Protein AF-A0A392UPL5-F1 (afdb_monomer_lite)

pLDDT: mean 86.7, std 13.02, range [51.5, 98.75]

Secondary structure (DSSP, 8-state):
-HHHHHHHHHHHHHHHHHHHHHHHHHHHHHHHHHHHHHHHHHS-HHHHS-HHHHHH-TT-TTTTS-HHHHHHHH-

Structure (mmCIF, N/CA/C/O backbone):
data_AF-A0A392UPL5-F1
#
_entry.id   AF-A0A392UPL5-F1
#
loop_
_atom_site.group_PDB
_atom_site.id
_atom_site.type_symbol
_atom_site.label_atom_id
_atom_site.label_alt_id
_atom_site.label_comp_id
_atom_site.label_asym_id
_atom_site.label_entity_id
_atom_site.label_seq_id
_atom_site.pdbx_PDB_ins_code
_atom_site.Cartn_x
_atom_site.Cartn_y
_atom_site.Cartn_z
_atom_site.occupancy
_atom_site.B_iso_or_equiv
_atom_site.auth_seq_id
_atom_site.auth_comp_id
_atom_site.auth_asym_id
_atom_site.auth_atom_id
_atom_site.pdbx_PDB_model_num
ATOM 1 N N . ASP A 1 1 ? -29.008 -7.143 30.734 1.00 90.25 1 ASP A N 1
ATOM 2 C CA . ASP A 1 1 ? -28.009 -6.778 31.742 1.00 90.25 1 ASP A CA 1
ATOM 3 C C . ASP A 1 1 ? -27.201 -5.620 31.186 1.00 90.25 1 ASP A C 1
ATOM 5 O O . ASP A 1 1 ? -26.610 -5.780 30.122 1.00 90.25 1 ASP A O 1
ATOM 9 N N . LEU A 1 2 ? -27.320 -4.443 31.800 1.00 95.38 2 LEU A N 1
ATOM 10 C CA . LEU A 1 2 ? -26.750 -3.195 31.281 1.00 95.38 2 LEU A CA 1
ATOM 11 C C . LEU A 1 2 ? -25.216 -3.215 31.363 1.00 95.38 2 LEU A C 1
ATOM 13 O O . LEU A 1 2 ? -24.539 -2.822 30.415 1.00 95.38 2 LEU A O 1
ATOM 17 N N . GLU A 1 3 ? -24.678 -3.788 32.437 1.00 96.12 3 GLU A N 1
ATOM 18 C CA . GLU A 1 3 ? -23.240 -3.875 32.694 1.00 96.12 3 GLU A CA 1
ATOM 19 C C . GLU A 1 3 ? -22.523 -4.698 31.610 1.00 96.12 3 GLU A C 1
ATOM 21 O O . GLU A 1 3 ? -21.521 -4.274 31.036 1.00 96.12 3 GLU A O 1
ATOM 26 N N . VAL A 1 4 ? -23.103 -5.839 31.224 1.00 97.38 4 VAL A N 1
ATOM 27 C CA . VAL A 1 4 ? -22.567 -6.694 30.149 1.00 97.38 4 VAL A CA 1
ATOM 28 C C . VAL A 1 4 ? -22.558 -5.972 28.800 1.00 97.38 4 VAL A C 1
ATOM 30 O O . VAL A 1 4 ? -21.652 -6.175 27.989 1.00 97.38 4 VAL A O 1
ATOM 33 N N . THR A 1 5 ? -23.568 -5.143 28.521 1.00 97.00 5 THR A N 1
ATOM 34 C CA . THR A 1 5 ? -23.616 -4.376 27.268 1.00 97.00 5 THR A CA 1
ATOM 35 C C . THR A 1 5 ? -22.599 -3.239 27.242 1.00 97.00 5 THR A C 1
ATOM 37 O O . THR A 1 5 ? -22.004 -2.995 26.194 1.00 97.00 5 THR A O 1
ATOM 40 N N . GLU A 1 6 ? -22.350 -2.592 28.381 1.00 97.69 6 GLU A N 1
ATOM 41 C CA . GLU A 1 6 ? -21.336 -1.542 28.514 1.00 97.69 6 GLU A CA 1
ATOM 42 C C . GLU A 1 6 ? -19.918 -2.107 28.369 1.00 97.69 6 GLU A C 1
ATOM 44 O O . GLU A 1 6 ? -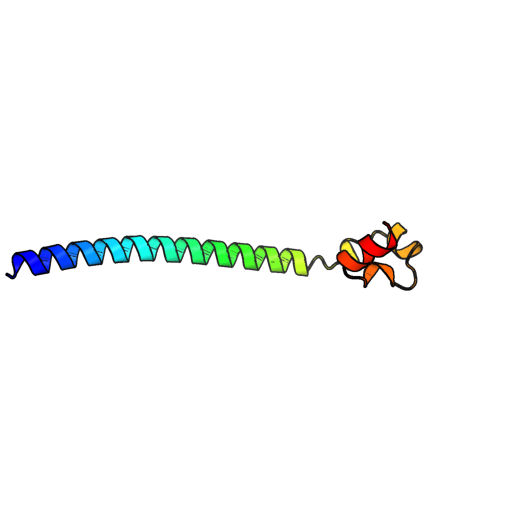19.109 -1.546 27.628 1.00 97.69 6 GLU A O 1
ATOM 49 N N . ALA A 1 7 ? -19.640 -3.266 28.976 1.00 98.06 7 ALA A N 1
ATOM 50 C CA . ALA A 1 7 ? -18.357 -3.955 28.832 1.00 98.06 7 ALA A CA 1
ATOM 51 C C . ALA A 1 7 ? -18.060 -4.323 27.367 1.00 98.06 7 ALA A C 1
ATOM 53 O O . ALA A 1 7 ? -16.991 -4.008 26.844 1.00 98.06 7 ALA A O 1
ATOM 54 N N . LYS A 1 8 ? -19.040 -4.902 26.660 1.00 97.88 8 LYS A N 1
ATOM 55 C CA . LYS A 1 8 ? -18.905 -5.228 25.229 1.00 97.88 8 LYS A CA 1
ATOM 56 C C . LYS A 1 8 ? -18.696 -3.992 24.360 1.00 97.88 8 LYS A C 1
ATOM 58 O O . LYS A 1 8 ? -17.951 -4.043 23.385 1.00 97.88 8 LYS A O 1
ATOM 63 N N . LEU A 1 9 ? -19.357 -2.881 24.687 1.00 98.25 9 LEU A N 1
ATOM 64 C CA . LEU A 1 9 ? -19.162 -1.634 23.955 1.00 98.25 9 LEU A CA 1
ATOM 65 C C . LEU A 1 9 ? -17.726 -1.118 24.118 1.00 98.25 9 LEU A C 1
ATOM 67 O O . LEU A 1 9 ? -17.132 -0.681 23.134 1.00 98.25 9 LEU A O 1
ATOM 71 N N . ALA A 1 10 ? -17.161 -1.203 25.325 1.00 98.44 10 ALA A N 1
ATOM 72 C CA . ALA A 1 10 ? -15.779 -0.811 25.585 1.00 98.44 10 ALA A CA 1
ATOM 73 C C . ALA A 1 10 ? -14.773 -1.670 24.798 1.00 98.44 10 ALA A C 1
ATOM 75 O O . ALA A 1 10 ? -13.859 -1.121 24.180 1.00 98.44 10 ALA A O 1
ATOM 76 N N . GLU A 1 11 ? -14.980 -2.989 24.747 1.00 98.50 11 GLU A N 1
ATOM 77 C CA . GLU A 1 11 ? -14.154 -3.908 23.949 1.00 98.50 11 GLU A CA 1
ATOM 78 C C . GLU A 1 11 ? -14.186 -3.546 22.458 1.00 98.50 11 GLU A C 1
ATOM 80 O O . GLU A 1 11 ? -13.141 -3.325 21.845 1.00 98.50 11 GLU A O 1
ATOM 85 N N . VAL A 1 12 ? -15.382 -3.382 21.882 1.00 98.44 12 VAL A N 1
ATOM 86 C CA . VAL A 1 12 ? -15.544 -3.026 20.460 1.00 98.44 12 VAL A CA 1
ATOM 87 C C . VAL A 1 12 ? -14.915 -1.665 20.145 1.00 98.44 12 VAL A C 1
ATOM 89 O O . VAL A 1 12 ? -14.321 -1.479 19.081 1.00 98.44 12 VAL A O 1
ATOM 92 N N . VAL A 1 13 ? -15.020 -0.699 21.060 1.00 98.56 13 VAL A N 1
ATOM 93 C CA . VAL A 1 13 ? -14.378 0.616 20.925 1.00 98.56 13 VAL A CA 1
ATOM 94 C C . VAL A 1 13 ? -12.855 0.481 20.881 1.00 98.56 13 VAL A C 1
ATOM 96 O O . VAL A 1 13 ? -12.220 1.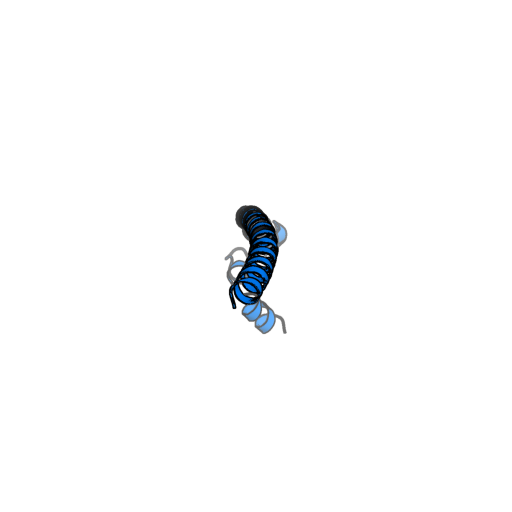055 19.994 1.00 98.56 13 VAL A O 1
ATOM 99 N N . GLN A 1 14 ? -12.272 -0.318 21.775 1.00 98.56 14 GLN A N 1
ATOM 100 C CA . GLN A 1 14 ? -10.831 -0.557 21.811 1.00 98.56 14 GLN A CA 1
ATOM 101 C C . GLN A 1 14 ? -10.330 -1.275 20.547 1.00 98.56 14 GLN A C 1
ATOM 103 O O . GLN A 1 14 ? -9.300 -0.897 19.973 1.00 98.56 14 GLN A O 1
ATOM 108 N N . GLU A 1 15 ? -11.057 -2.293 20.084 1.00 98.62 15 GLU A N 1
ATOM 109 C CA . GLU A 1 15 ? -10.742 -3.007 18.844 1.00 98.62 15 GLU A CA 1
ATOM 110 C C . GLU A 1 15 ? -10.788 -2.073 17.634 1.00 98.62 15 GLU A C 1
ATOM 112 O O . GLU A 1 15 ? -9.849 -2.040 16.831 1.00 98.62 15 GLU A O 1
ATOM 117 N N . ARG A 1 16 ? -11.842 -1.256 17.529 1.00 98.62 16 ARG A N 1
ATOM 118 C CA . ARG A 1 16 ? -11.985 -0.250 16.472 1.00 98.62 16 ARG A CA 1
ATOM 119 C C . ARG A 1 16 ? -10.803 0.713 16.463 1.00 98.62 16 ARG A C 1
ATOM 121 O O . ARG A 1 16 ? -10.253 0.973 15.395 1.00 98.62 16 ARG A O 1
ATOM 128 N N . ASP A 1 17 ? -10.397 1.234 17.616 1.00 98.75 17 ASP A N 1
ATOM 129 C CA . ASP A 1 17 ? -9.316 2.224 17.695 1.00 98.75 17 ASP A CA 1
ATOM 130 C C . ASP A 1 17 ? -7.953 1.615 17.328 1.00 98.75 17 ASP A C 1
ATOM 132 O O . ASP A 1 17 ? -7.138 2.233 16.628 1.00 98.75 17 ASP A O 1
ATOM 136 N N . THR A 1 18 ? -7.743 0.352 17.703 1.00 98.62 18 THR A N 1
ATOM 137 C CA . THR A 1 18 ? -6.575 -0.438 17.293 1.00 98.62 18 THR A CA 1
ATOM 138 C C . THR A 1 18 ? -6.545 -0.636 15.776 1.00 98.62 18 THR A C 1
ATOM 140 O O . THR A 1 18 ? -5.526 -0.386 15.123 1.00 98.62 18 THR A O 1
ATOM 143 N N . LEU A 1 19 ? -7.674 -1.039 15.186 1.00 98.75 19 LEU A N 1
ATOM 144 C CA . LEU A 1 19 ? -7.800 -1.225 13.742 1.00 98.75 19 LEU A CA 1
ATOM 145 C C . LEU A 1 19 ? -7.627 0.088 12.981 1.00 98.75 19 LEU A C 1
ATOM 147 O O . LEU A 1 1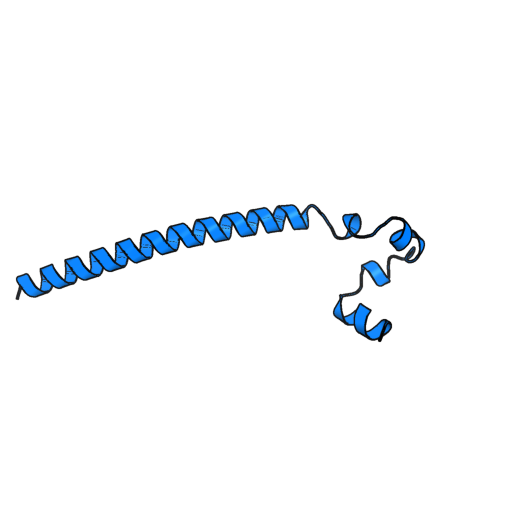9 ? -6.925 0.116 11.972 1.00 98.75 19 LEU A O 1
ATOM 151 N N . LEU A 1 20 ? -8.194 1.185 13.480 1.00 98.69 20 LEU A N 1
ATOM 152 C CA . LEU A 1 20 ? -8.069 2.502 12.863 1.00 98.69 20 LEU A CA 1
ATOM 153 C C . LEU A 1 20 ? -6.605 2.951 12.796 1.00 98.69 20 LEU A C 1
ATOM 155 O O . LEU A 1 20 ? -6.161 3.475 11.775 1.00 98.69 20 LEU A O 1
ATOM 159 N N . THR A 1 21 ? -5.836 2.699 13.855 1.00 98.62 21 THR A N 1
ATOM 160 C CA . THR A 1 21 ? -4.395 2.988 13.884 1.00 98.62 21 THR A CA 1
ATOM 161 C C . THR A 1 21 ? -3.642 2.159 12.841 1.00 98.62 21 THR A C 1
ATOM 163 O O . THR A 1 21 ? -2.800 2.685 12.111 1.00 98.62 21 THR A O 1
ATOM 166 N N . LYS A 1 22 ? -3.986 0.873 12.706 1.00 98.62 22 LYS A N 1
ATOM 167 C CA . LYS A 1 22 ? -3.391 -0.014 11.698 1.00 98.62 22 LYS A CA 1
ATOM 168 C C . LYS A 1 22 ? -3.719 0.430 10.271 1.00 98.62 22 LYS A C 1
ATOM 170 O O . LYS A 1 22 ? -2.829 0.419 9.425 1.00 98.62 22 LYS A O 1
ATOM 175 N N . VAL A 1 23 ? -4.964 0.829 10.008 1.00 98.62 23 VAL A N 1
ATOM 176 C CA . VAL A 1 23 ? -5.402 1.321 8.692 1.00 98.62 23 VAL A CA 1
ATOM 177 C C . VAL A 1 23 ? -4.633 2.579 8.305 1.00 98.62 23 VAL A C 1
ATOM 179 O O . VAL A 1 23 ? -4.088 2.619 7.209 1.00 98.62 23 VAL A O 1
ATOM 182 N N . LYS A 1 24 ? -4.494 3.551 9.215 1.00 98.50 24 LYS A N 1
ATOM 183 C CA . LYS A 1 24 ? -3.692 4.760 8.965 1.00 98.50 24 LYS A CA 1
ATOM 184 C C . LYS A 1 24 ? -2.242 4.422 8.606 1.00 98.50 24 LYS A C 1
ATOM 186 O O . LYS A 1 24 ? -1.727 4.901 7.605 1.00 98.50 24 LYS A O 1
ATOM 191 N N . GLY A 1 25 ? -1.614 3.517 9.360 1.00 98.56 25 GLY A N 1
ATOM 192 C CA . GLY A 1 25 ? -0.244 3.085 9.071 1.00 98.56 25 GLY A CA 1
ATOM 193 C C . GLY A 1 25 ? -0.091 2.308 7.756 1.00 98.56 25 GLY A C 1
ATOM 194 O O . GLY A 1 25 ? 0.987 2.317 7.163 1.00 98.56 25 GLY A O 1
ATOM 195 N N . LEU A 1 26 ? -1.134 1.612 7.292 1.00 98.62 26 LEU A N 1
ATOM 196 C CA . LEU A 1 26 ? -1.140 0.978 5.970 1.00 98.62 26 LEU A CA 1
ATOM 197 C C . LEU A 1 26 ? -1.320 2.011 4.857 1.00 98.62 26 LEU A C 1
ATOM 199 O O . LEU A 1 26 ? -0.611 1.925 3.860 1.00 98.62 26 LEU A O 1
ATOM 203 N N . ASP A 1 27 ? -2.202 2.989 5.045 1.00 98.62 27 ASP A N 1
ATOM 204 C CA . ASP A 1 27 ? -2.446 4.069 4.086 1.00 98.62 27 ASP A CA 1
ATOM 205 C C . ASP A 1 27 ? -1.168 4.881 3.816 1.00 98.62 27 ASP A C 1
ATOM 207 O O . ASP A 1 27 ? -0.786 5.098 2.666 1.00 98.62 27 A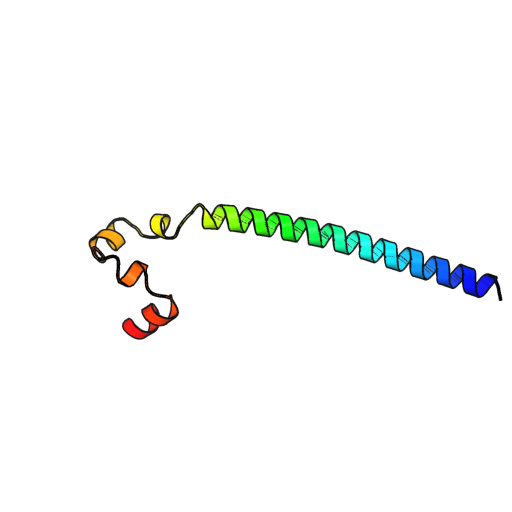SP A O 1
ATOM 211 N N . ASP A 1 28 ? -0.415 5.211 4.869 1.00 98.62 28 ASP A N 1
ATOM 212 C CA . ASP A 1 28 ? 0.876 5.894 4.737 1.00 98.62 28 ASP A CA 1
ATOM 213 C C . ASP A 1 28 ? 1.917 5.052 3.978 1.00 98.62 28 ASP A C 1
ATOM 215 O O . ASP A 1 28 ? 2.689 5.58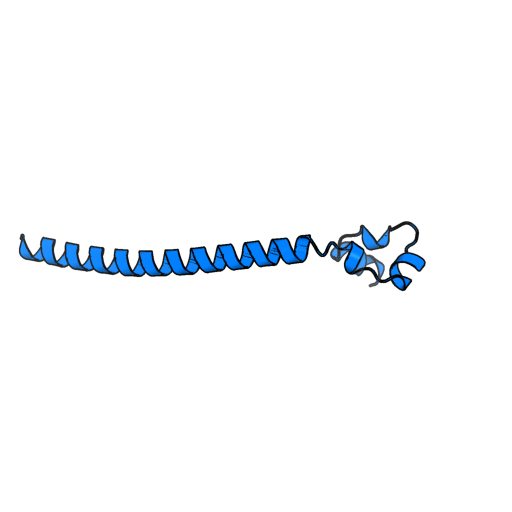0 3.174 1.00 98.62 28 ASP A O 1
ATOM 219 N N . LYS A 1 29 ? 1.933 3.727 4.187 1.00 98.38 29 LYS A N 1
ATOM 220 C CA . LYS A 1 29 ? 2.819 2.813 3.444 1.00 98.38 29 LYS A CA 1
ATOM 221 C C . LYS A 1 29 ? 2.433 2.711 1.976 1.00 98.38 29 LYS A C 1
ATOM 223 O O . LYS A 1 29 ? 3.327 2.671 1.135 1.00 98.38 29 LYS A O 1
ATOM 228 N N . VAL A 1 30 ? 1.137 2.645 1.674 1.00 98.38 30 VAL A N 1
ATOM 229 C CA . VAL A 1 30 ? 0.637 2.623 0.295 1.00 98.38 30 VAL A CA 1
ATOM 230 C C . VAL A 1 30 ? 1.052 3.905 -0.413 1.00 98.38 30 VAL A C 1
ATOM 232 O O . VAL A 1 30 ? 1.706 3.818 -1.446 1.00 98.38 30 VAL A O 1
ATOM 235 N N . ARG A 1 31 ? 0.814 5.071 0.198 1.00 98.25 31 ARG A N 1
ATOM 236 C CA . ARG A 1 31 ? 1.232 6.368 -0.354 1.00 98.25 31 ARG A CA 1
ATOM 237 C C . ARG A 1 31 ? 2.738 6.414 -0.636 1.00 98.25 31 ARG A C 1
ATOM 239 O O . ARG A 1 31 ? 3.153 6.770 -1.732 1.00 98.25 31 ARG A O 1
ATOM 246 N N . ALA A 1 32 ? 3.561 5.961 0.312 1.00 97.81 32 ALA A N 1
ATOM 247 C CA . ALA A 1 32 ? 5.012 5.904 0.126 1.00 97.81 32 ALA A CA 1
ATOM 248 C C . ALA A 1 32 ? 5.451 4.949 -1.003 1.00 97.81 32 ALA A C 1
ATOM 250 O O . ALA A 1 32 ? 6.474 5.184 -1.648 1.00 97.81 32 ALA A O 1
ATOM 251 N N . LEU A 1 33 ? 4.724 3.852 -1.232 1.00 96.81 33 LEU A N 1
ATOM 252 C CA . LEU A 1 33 ? 4.996 2.931 -2.339 1.00 96.81 33 LEU A CA 1
ATOM 253 C C . LEU A 1 33 ? 4.553 3.508 -3.685 1.00 96.81 33 LEU A C 1
ATOM 255 O O . LEU A 1 33 ? 5.275 3.348 -4.664 1.00 96.81 33 LEU A O 1
ATOM 259 N N . GLU A 1 34 ? 3.417 4.198 -3.732 1.00 95.81 34 GLU A N 1
ATOM 260 C CA . GLU A 1 34 ? 2.946 4.900 -4.929 1.00 95.81 34 GLU A CA 1
ATOM 261 C C . GLU A 1 34 ? 3.924 6.000 -5.358 1.00 95.81 34 GLU A C 1
ATOM 263 O O . GLU A 1 34 ? 4.237 6.114 -6.542 1.00 95.81 34 GLU A O 1
ATOM 268 N N . ASP A 1 35 ? 4.461 6.769 -4.408 1.00 94.75 35 ASP A N 1
ATOM 269 C CA . ASP A 1 35 ? 5.461 7.801 -4.694 1.00 94.75 35 ASP A CA 1
ATOM 270 C C . ASP A 1 35 ? 6.761 7.196 -5.247 1.00 94.75 35 ASP A C 1
ATOM 272 O O . ASP A 1 35 ? 7.306 7.691 -6.235 1.00 94.75 35 ASP A O 1
ATOM 276 N N . LYS A 1 36 ? 7.225 6.074 -4.677 1.00 92.81 36 LYS A N 1
ATOM 277 C CA . LYS A 1 36 ? 8.378 5.328 -5.211 1.00 92.81 36 LYS A CA 1
ATOM 278 C C . LYS A 1 36 ? 8.117 4.790 -6.609 1.00 92.81 36 LYS A C 1
ATOM 280 O O . LYS A 1 36 ? 9.007 4.853 -7.451 1.00 92.81 36 LYS A O 1
ATOM 285 N N . LEU A 1 37 ? 6.920 4.260 -6.859 1.00 88.88 37 LEU A N 1
ATOM 286 C CA . LEU A 1 37 ? 6.558 3.748 -8.174 1.00 88.88 37 LEU A CA 1
ATOM 287 C C . LEU A 1 37 ? 6.629 4.869 -9.214 1.00 88.88 37 LEU A C 1
ATOM 289 O O . LEU A 1 37 ? 7.312 4.699 -10.218 1.00 88.88 37 LEU A O 1
ATOM 293 N N . LYS A 1 38 ? 6.048 6.039 -8.925 1.00 87.50 38 LYS A N 1
ATOM 294 C CA . LYS A 1 38 ? 6.140 7.223 -9.795 1.00 87.50 38 LYS A CA 1
ATOM 295 C C . LYS A 1 38 ? 7.582 7.670 -10.035 1.00 87.50 38 LYS A C 1
ATOM 297 O O . LYS A 1 38 ? 7.931 8.006 -11.163 1.00 87.50 38 LYS A O 1
ATOM 302 N N . GLU A 1 39 ? 8.431 7.655 -9.004 1.00 83.62 39 GLU A N 1
ATOM 303 C CA . GLU A 1 39 ? 9.860 7.956 -9.160 1.00 83.62 39 GLU A CA 1
ATOM 304 C C . GLU A 1 39 ? 10.535 6.966 -10.122 1.00 83.62 39 GLU A C 1
ATOM 306 O O . GLU A 1 39 ? 11.327 7.366 -10.974 1.00 83.62 39 GLU A O 1
ATOM 311 N N . THR A 1 40 ? 10.211 5.674 -10.015 1.00 77.19 40 THR A N 1
ATOM 312 C CA . THR A 1 40 ? 10.765 4.641 -10.903 1.00 77.19 40 THR A CA 1
ATOM 313 C C . THR A 1 40 ? 10.163 4.645 -12.306 1.00 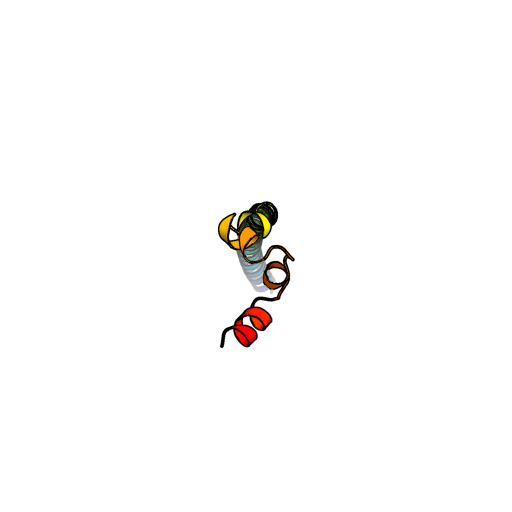77.19 40 THR A C 1
ATOM 315 O O . THR A 1 40 ? 10.866 4.319 -13.251 1.00 77.19 40 THR A O 1
ATOM 318 N N . GLU A 1 41 ? 8.903 5.043 -12.473 1.00 69.06 41 GLU A N 1
ATOM 319 C CA . GLU A 1 41 ? 8.255 5.192 -13.782 1.00 69.06 41 GLU A CA 1
ATOM 320 C C . GLU A 1 41 ? 8.791 6.409 -14.550 1.00 69.06 41 GLU A C 1
ATOM 322 O O . GLU A 1 41 ? 8.907 6.357 -15.774 1.00 69.06 41 GLU A O 1
ATOM 327 N N . GLY A 1 42 ? 9.170 7.484 -13.846 1.00 60.53 42 GLY A N 1
ATOM 328 C CA . GLY A 1 42 ? 9.867 8.636 -14.432 1.00 60.53 42 GLY A CA 1
ATOM 329 C C . GLY A 1 42 ? 11.280 8.307 -14.928 1.00 60.53 42 GLY A C 1
ATOM 330 O O . GLY A 1 42 ? 11.736 8.892 -15.909 1.00 60.53 42 GLY A O 1
ATOM 331 N N . LYS A 1 43 ? 11.935 7.318 -14.308 1.00 59.28 43 LYS A N 1
ATOM 332 C CA . LYS A 1 43 ? 13.184 6.693 -14.773 1.00 59.28 43 LYS A CA 1
ATOM 333 C C . LYS A 1 43 ? 12.846 5.603 -15.790 1.00 59.28 43 LYS A C 1
ATOM 335 O O . LYS A 1 43 ? 12.990 4.409 -15.528 1.00 59.28 43 LYS A O 1
ATOM 340 N N . GLY A 1 44 ? 12.268 6.011 -16.919 1.00 57.44 44 GLY A N 1
ATOM 341 C CA . GLY A 1 44 ? 11.771 5.095 -17.945 1.00 57.44 44 GLY A CA 1
ATOM 342 C C . GLY A 1 44 ? 12.834 4.087 -18.396 1.00 57.44 44 GLY A C 1
ATOM 343 O O . GLY A 1 44 ? 14.032 4.334 -18.294 1.00 57.44 44 GLY A O 1
ATOM 344 N N . ALA A 1 45 ? 12.401 2.956 -18.960 1.00 52.66 45 ALA A N 1
ATOM 345 C CA . ALA A 1 45 ? 13.288 1.921 -19.508 1.00 52.66 45 ALA A CA 1
ATOM 346 C C . ALA A 1 45 ? 14.356 2.466 -20.487 1.00 52.66 45 ALA A C 1
ATOM 348 O O . ALA A 1 45 ? 15.397 1.848 -20.667 1.00 52.66 45 ALA A O 1
ATOM 349 N N . GLU A 1 46 ? 14.137 3.645 -21.077 1.00 51.50 46 GLU A N 1
ATOM 350 C CA . GLU A 1 46 ? 15.120 4.366 -21.892 1.00 51.50 46 GLU A CA 1
ATOM 351 C C . GLU A 1 46 ? 16.345 4.897 -21.136 1.00 51.50 46 GLU A C 1
ATOM 353 O O . GLU A 1 46 ? 17.374 5.093 -21.782 1.00 51.50 46 GLU A O 1
ATOM 358 N N . GLU A 1 47 ? 16.249 5.120 -19.823 1.00 53.56 47 GLU A N 1
ATOM 359 C CA . GLU A 1 47 ? 17.362 5.516 -18.944 1.00 53.56 47 GLU A CA 1
ATOM 360 C C . GLU A 1 47 ? 18.153 4.292 -18.441 1.00 53.56 47 GLU A C 1
ATOM 362 O O . GLU A 1 47 ? 19.296 4.413 -18.009 1.00 53.56 47 GLU A O 1
ATOM 367 N N . VAL A 1 48 ? 17.558 3.097 -18.534 1.00 61.06 48 VAL A N 1
ATOM 368 C CA . VAL A 1 48 ? 18.198 1.822 -18.171 1.00 61.06 48 VAL A CA 1
ATOM 369 C C . VAL A 1 48 ? 19.066 1.282 -19.312 1.00 61.06 48 VAL A C 1
ATOM 371 O O . VAL A 1 48 ? 20.062 0.619 -19.042 1.00 61.06 48 VAL A O 1
ATOM 374 N N . ILE A 1 49 ? 18.704 1.570 -20.569 1.00 66.81 49 ILE A N 1
ATOM 375 C CA . ILE A 1 49 ? 19.433 1.096 -21.753 1.00 66.81 49 ILE A CA 1
ATOM 376 C C . ILE A 1 49 ? 20.662 1.980 -21.980 1.00 66.81 49 ILE A C 1
ATOM 378 O O . ILE A 1 49 ? 20.523 3.159 -22.327 1.00 66.81 49 ILE A O 1
ATOM 382 N N . THR A 1 50 ? 21.858 1.408 -21.833 1.00 75.25 50 THR A N 1
ATOM 383 C CA . THR A 1 50 ? 23.113 2.149 -22.039 1.00 75.25 50 THR A CA 1
ATOM 384 C C . THR A 1 50 ? 23.312 2.529 -23.511 1.00 75.25 50 THR A C 1
ATOM 386 O O . THR A 1 50 ? 22.669 1.981 -24.414 1.00 75.25 50 THR A O 1
ATOM 389 N N . GLU A 1 51 ? 24.212 3.477 -23.799 1.00 77.00 51 GLU A N 1
ATOM 390 C CA . GLU A 1 51 ? 24.526 3.843 -25.189 1.00 77.00 51 GLU A CA 1
ATOM 391 C C . GLU A 1 51 ? 25.042 2.644 -25.997 1.00 77.00 51 GLU A C 1
ATOM 393 O O . GLU A 1 51 ? 24.700 2.494 -27.172 1.00 77.00 51 GLU A O 1
ATOM 398 N N . GLU A 1 52 ? 25.802 1.750 -25.365 1.00 77.44 52 GLU A N 1
ATOM 399 C CA . GLU A 1 52 ? 26.276 0.508 -25.971 1.00 77.44 52 GLU A CA 1
ATOM 400 C C . GLU A 1 52 ? 25.113 -0.416 -26.347 1.00 77.44 52 GLU A C 1
ATOM 402 O O . GLU A 1 52 ? 25.076 -0.942 -27.461 1.00 77.44 52 GLU A O 1
ATOM 407 N N . GLU A 1 53 ? 24.126 -0.580 -25.464 1.00 75.94 53 GLU A N 1
ATOM 408 C CA . GLU A 1 53 ? 22.939 -1.392 -25.743 1.00 75.94 53 GLU A CA 1
ATOM 409 C C . GLU A 1 53 ? 22.085 -0.777 -26.863 1.00 75.94 53 GLU A C 1
ATOM 411 O O . GLU A 1 53 ? 21.642 -1.499 -27.761 1.00 75.94 53 GLU A O 1
ATOM 416 N N . ARG A 1 54 ? 21.936 0.558 -26.899 1.00 80.00 54 ARG A N 1
ATOM 417 C CA . ARG A 1 54 ? 21.285 1.266 -28.022 1.00 80.00 54 ARG A CA 1
ATOM 418 C C . ARG A 1 54 ? 22.035 1.072 -29.341 1.00 80.00 54 ARG A C 1
ATOM 420 O O . ARG A 1 54 ? 21.409 0.965 -30.396 1.00 80.00 54 ARG A O 1
ATOM 427 N N . ALA A 1 55 ? 23.367 1.045 -29.306 1.00 84.75 55 ALA A N 1
ATOM 428 C CA . ALA A 1 55 ? 24.185 0.865 -30.500 1.00 84.75 55 ALA A CA 1
ATOM 429 C C . ALA A 1 55 ? 24.025 -0.540 -31.102 1.00 84.75 55 ALA A C 1
ATOM 431 O O . ALA A 1 55 ? 24.004 -0.677 -32.332 1.00 84.75 55 ALA A O 1
ATOM 432 N N . VAL A 1 56 ? 23.887 -1.559 -30.246 1.00 83.06 56 VAL A N 1
ATOM 433 C CA . VAL A 1 56 ? 23.703 -2.964 -30.640 1.00 83.06 56 VAL A CA 1
ATOM 434 C C . VAL A 1 56 ? 22.254 -3.256 -31.051 1.00 83.06 56 VAL A C 1
ATOM 436 O O . VAL A 1 56 ? 22.035 -3.965 -32.033 1.00 83.06 56 VAL A O 1
ATOM 439 N N . ASP A 1 57 ? 21.261 -2.666 -30.381 1.00 85.81 57 ASP A N 1
ATOM 440 C CA . ASP A 1 57 ? 19.835 -2.797 -30.713 1.00 85.81 57 ASP A CA 1
ATOM 441 C C . ASP A 1 57 ? 19.285 -1.539 -31.398 1.00 85.81 57 ASP A C 1
ATOM 443 O O . ASP A 1 57 ? 18.321 -0.915 -30.958 1.00 85.81 57 ASP A O 1
ATOM 447 N N . ARG A 1 58 ? 19.892 -1.155 -32.527 1.00 82.12 58 ARG A N 1
ATOM 448 C CA . ARG A 1 58 ? 19.538 0.089 -33.238 1.00 82.12 58 ARG A CA 1
ATOM 449 C C . ARG A 1 58 ? 18.074 0.141 -33.704 1.00 82.12 58 ARG A C 1
ATOM 451 O O . ARG A 1 58 ? 17.516 1.222 -33.865 1.00 82.12 58 ARG A O 1
ATOM 458 N N . ALA A 1 59 ? 17.457 -1.017 -33.940 1.00 84.81 59 ALA A N 1
ATOM 459 C CA . ALA A 1 59 ? 16.043 -1.135 -34.301 1.00 84.81 59 ALA A CA 1
ATOM 460 C C . ALA A 1 59 ? 15.102 -1.180 -33.076 1.00 84.81 59 ALA A C 1
ATOM 462 O O . ALA A 1 59 ? 13.881 -1.194 -33.248 1.00 84.81 59 ALA A O 1
ATOM 463 N N . GLY A 1 60 ? 15.652 -1.211 -31.856 1.00 82.00 60 GLY A N 1
ATOM 464 C CA . GLY A 1 60 ? 14.906 -1.273 -30.600 1.00 82.00 60 GLY A CA 1
ATOM 465 C C . GLY A 1 60 ? 14.082 -2.551 -30.448 1.00 82.00 60 GLY A C 1
ATOM 466 O O . GLY A 1 60 ? 13.013 -2.525 -29.840 1.00 82.00 60 GLY A O 1
ATOM 467 N N . ILE A 1 61 ? 14.500 -3.652 -31.074 1.00 82.69 61 ILE A N 1
ATOM 468 C CA . ILE A 1 61 ? 13.742 -4.903 -31.075 1.00 82.69 61 ILE A CA 1
ATOM 469 C C . ILE A 1 61 ? 13.844 -5.554 -29.699 1.00 82.69 61 ILE A C 1
ATOM 471 O O . ILE A 1 61 ? 12.815 -5.920 -29.140 1.00 82.69 61 ILE A O 1
ATOM 475 N N . TYR A 1 62 ? 15.044 -5.673 -29.136 1.00 79.50 62 TYR A N 1
ATOM 476 C CA . TYR A 1 62 ? 15.260 -6.269 -27.817 1.00 79.50 62 TYR A CA 1
ATOM 477 C C . TYR A 1 62 ? 14.712 -5.392 -26.692 1.00 79.50 62 TYR A C 1
ATOM 479 O O . TYR A 1 62 ? 14.062 -5.918 -25.789 1.00 79.50 62 TYR A O 1
ATOM 487 N N . ALA A 1 63 ? 14.864 -4.071 -26.799 1.00 80.12 63 ALA A N 1
ATOM 488 C CA . ALA A 1 63 ? 14.323 -3.101 -25.843 1.00 80.12 63 ALA A CA 1
ATOM 489 C C . ALA A 1 63 ? 12.790 -3.174 -25.682 1.00 80.12 63 ALA A C 1
ATOM 491 O O . ALA A 1 63 ? 12.248 -2.803 -24.644 1.00 80.12 63 ALA A O 1
ATOM 492 N N . ARG A 1 64 ? 12.075 -3.655 -26.708 1.00 81.94 64 ARG A N 1
ATOM 493 C CA . ARG A 1 64 ? 10.604 -3.752 -26.726 1.00 81.94 64 ARG A CA 1
ATOM 494 C C . ARG A 1 64 ? 10.077 -5.135 -26.351 1.00 81.94 64 ARG A C 1
ATOM 496 O O . ARG A 1 64 ? 8.862 -5.317 -26.271 1.00 81.94 64 ARG A O 1
ATOM 503 N N . LEU A 1 65 ? 10.951 -6.121 -26.155 1.00 82.25 65 LEU A N 1
ATOM 504 C CA . LEU A 1 65 ? 10.533 -7.462 -25.762 1.00 82.25 65 LEU A CA 1
ATOM 505 C C . LEU A 1 65 ? 10.211 -7.517 -24.273 1.00 82.25 65 LEU A C 1
ATOM 507 O O . LEU A 1 65 ? 10.882 -6.918 -23.437 1.00 82.25 65 LEU A O 1
ATOM 511 N N . SER A 1 66 ? 9.209 -8.325 -23.927 1.00 80.75 66 SER A N 1
ATOM 512 C CA . SER A 1 66 ? 9.021 -8.708 -22.532 1.00 80.75 66 SER A CA 1
ATOM 513 C C . SER A 1 66 ? 10.236 -9.498 -22.039 1.00 80.75 66 SER A C 1
ATOM 515 O O . SER A 1 66 ? 10.870 -10.241 -22.795 1.00 80.75 66 SER A O 1
ATOM 517 N N . ARG A 1 67 ? 10.526 -9.403 -20.738 1.00 80.25 67 ARG A N 1
ATOM 518 C CA . ARG A 1 67 ? 11.640 -10.132 -20.115 1.00 80.25 67 ARG A CA 1
ATOM 519 C C . ARG A 1 67 ? 11.569 -11.642 -20.369 1.00 80.25 67 ARG A C 1
ATOM 521 O O . ARG A 1 67 ? 12.593 -12.265 -20.613 1.00 80.25 67 ARG A O 1
ATOM 528 N N . ALA A 1 68 ? 10.364 -12.215 -20.367 1.00 85.44 68 ALA A N 1
ATOM 529 C CA . ALA A 1 68 ? 10.148 -13.628 -20.675 1.00 85.44 68 ALA A CA 1
ATOM 530 C C . ALA A 1 68 ? 10.556 -13.980 -22.118 1.00 85.44 68 ALA A C 1
ATOM 532 O O . ALA A 1 68 ? 11.256 -14.964 -22.333 1.00 85.44 68 ALA A O 1
ATOM 533 N N . MET A 1 69 ? 10.185 -13.148 -23.097 1.00 87.12 69 MET A N 1
ATOM 534 C CA . MET A 1 69 ? 10.576 -13.354 -24.496 1.00 87.12 69 MET A CA 1
ATOM 535 C C . MET A 1 69 ? 12.077 -13.189 -24.725 1.00 87.12 69 MET A C 1
ATOM 537 O O . MET A 1 69 ? 12.636 -13.872 -25.579 1.00 87.12 69 MET A O 1
ATOM 541 N N . LEU A 1 70 ? 12.723 -12.284 -23.988 1.00 83.56 70 LEU A N 1
ATOM 542 C CA . LEU A 1 70 ? 14.170 -12.110 -24.062 1.00 83.56 70 LEU A CA 1
ATOM 543 C C . LEU A 1 70 ? 14.892 -13.389 -23.608 1.00 83.56 70 LEU A C 1
ATOM 545 O O . LEU A 1 70 ? 15.782 -13.874 -24.299 1.00 83.56 70 LEU A O 1
ATOM 549 N N . VAL A 1 71 ? 14.450 -13.972 -22.488 1.00 84.38 71 VAL A N 1
ATOM 550 C CA . VAL A 1 71 ? 15.009 -15.216 -21.935 1.00 84.38 71 VAL A CA 1
ATOM 551 C C . VAL A 1 71 ? 14.902 -16.366 -22.939 1.00 84.38 71 VAL A C 1
ATOM 553 O O . VAL A 1 71 ? 15.907 -17.018 -23.188 1.00 84.38 71 VAL A O 1
ATOM 556 N N . SER A 1 72 ? 13.748 -16.560 -23.586 1.00 88.81 72 SER A N 1
ATOM 557 C CA . SER A 1 72 ? 13.552 -17.625 -24.590 1.00 88.81 72 SER A CA 1
ATOM 558 C C . SER A 1 72 ? 14.356 -17.462 -25.884 1.00 88.81 72 SER A C 1
ATOM 560 O O . SER A 1 72 ? 14.353 -18.363 -26.715 1.00 88.81 72 SER A O 1
ATOM 562 N N . LYS A 1 73 ? 14.963 -16.295 -26.125 1.00 81.50 73 LYS A N 1
ATOM 563 C CA . LYS A 1 73 ? 15.845 -16.076 -27.282 1.00 81.50 73 LYS A CA 1
ATOM 564 C C . LYS A 1 73 ? 17.320 -16.293 -26.948 1.00 81.50 73 LYS A C 1
ATOM 566 O O . LYS A 1 73 ? 18.109 -16.495 -27.865 1.00 81.50 73 LYS A O 1
ATOM 571 N N . ILE A 1 74 ? 17.684 -16.174 -25.673 1.00 79.75 74 ILE A N 1
ATOM 572 C CA . ILE A 1 74 ? 19.067 -16.280 -25.188 1.00 79.75 74 ILE A CA 1
ATOM 573 C C . ILE A 1 74 ? 19.376 -17.710 -24.720 1.00 79.75 74 ILE A C 1
ATOM 575 O O . ILE A 1 74 ? 20.506 -18.165 -24.888 1.00 79.75 74 ILE A O 1
ATOM 579 N N . PHE A 1 75 ? 18.384 -18.396 -24.148 1.00 73.12 75 PHE A N 1
ATOM 580 C CA . PHE A 1 75 ? 18.451 -19.781 -23.677 1.00 73.12 75 PHE A CA 1
ATOM 581 C C . PHE A 1 75 ? 17.576 -20.687 -24.539 1.00 73.12 75 PHE A C 1
ATOM 583 O O . PHE A 1 75 ? 18.005 -21.837 -24.777 1.00 73.12 75 PHE A O 1
#

Sequence (75 aa):
DLEVTEAKLAEVVQERDTLLTKVKGLDDKVRALEDKLKETEGKGAEEVITEEERAVDRAGIYARLSRAMLVSKIF

Organism: NCBI:txid97028

Foldseek 3Di:
DVVVVVVVVVVVVVVVVVVVVVVVVVVVVVVVVVVVVVVVVVCPLVVVQDPVNCVVPVVCPLVPDDPVVNVVVVD

Radius of gyration: 26.16 Å; chains: 1; bounding box: 54×28×67 Å